Protein AF-A0A9E9LXV2-F1 (afdb_monomer_lite)

Foldseek 3Di:
DAEPVLLVVLVDDDPPQFFKWADDDQKIWTWGWDWDDDPPDIDTDTDIDIDGHDPSSQVSCVVVVNYHGPMDGYD

pLDDT: mean 87.26, std 4.57, range [75.5, 93.69]

Radius of gyration: 13.62 Å; chains: 1; bounding box: 29×21×42 Å

Structure (mmCIF, N/CA/C/O backbone):
data_AF-A0A9E9LXV2-F1
#
_entry.id   AF-A0A9E9LXV2-F1
#
loop_
_atom_site.group_PDB
_atom_site.id
_atom_site.type_symbol
_atom_site.label_atom_id
_atom_site.label_alt_id
_atom_site.label_comp_id
_atom_site.label_asym_id
_atom_site.label_entity_id
_atom_site.label_seq_id
_atom_site.pdbx_PDB_ins_code
_atom_site.Cartn_x
_atom_site.Cartn_y
_atom_site.Cartn_z
_atom_site.occupancy
_atom_site.B_iso_or_equiv
_atom_site.auth_seq_id
_atom_site.auth_comp_id
_atom_site.auth_asym_id
_atom_site.auth_atom_id
_atom_site.pdbx_PDB_model_num
ATOM 1 N N . MET A 1 1 ? -9.348 -5.417 -4.131 1.00 77.12 1 MET A N 1
ATOM 2 C CA . MET A 1 1 ? -9.054 -4.185 -4.887 1.00 77.12 1 MET A CA 1
ATOM 3 C C . MET A 1 1 ? -9.489 -3.017 -4.030 1.00 77.12 1 MET A C 1
ATOM 5 O O . MET A 1 1 ? -10.602 -3.064 -3.519 1.00 77.12 1 MET A O 1
ATOM 9 N N . ILE A 1 2 ? -8.600 -2.055 -3.809 1.00 85.00 2 ILE A N 1
ATOM 10 C CA . ILE A 1 2 ? -8.815 -0.870 -2.975 1.00 85.00 2 ILE A CA 1
ATOM 11 C C . ILE A 1 2 ? -8.799 0.351 -3.900 1.00 85.00 2 ILE A C 1
ATOM 13 O O . ILE A 1 2 ? -7.820 0.517 -4.627 1.00 85.00 2 ILE A O 1
ATOM 17 N N . PRO A 1 3 ? -9.851 1.188 -3.915 1.00 87.19 3 PRO A N 1
ATOM 18 C CA . PRO A 1 3 ? -9.834 2.433 -4.672 1.00 87.19 3 PRO A CA 1
ATOM 19 C C . PRO A 1 3 ? -8.686 3.330 -4.217 1.00 87.19 3 PRO A C 1
ATOM 21 O O . PRO A 1 3 ? -8.550 3.577 -3.016 1.00 87.19 3 PRO A O 1
ATOM 24 N N . ARG A 1 4 ? -7.912 3.870 -5.165 1.00 88.12 4 ARG A N 1
ATOM 25 C CA . ARG A 1 4 ? -6.794 4.792 -4.885 1.00 88.12 4 ARG A CA 1
ATOM 26 C C . ARG A 1 4 ? -7.200 5.928 -3.945 1.00 88.12 4 ARG A C 1
ATOM 28 O O . ARG A 1 4 ? -6.490 6.232 -2.991 1.00 88.12 4 ARG A O 1
ATOM 35 N N . LYS A 1 5 ? -8.414 6.443 -4.140 1.00 87.19 5 LYS A N 1
ATOM 36 C CA . LYS A 1 5 ? -9.005 7.506 -3.330 1.00 87.19 5 LYS A CA 1
ATOM 37 C C . LYS A 1 5 ? -9.018 7.218 -1.823 1.00 87.19 5 LYS A C 1
ATOM 39 O O . LYS A 1 5 ? -8.831 8.138 -1.042 1.00 87.19 5 LYS A O 1
ATOM 44 N N . ILE A 1 6 ? -9.180 5.958 -1.404 1.00 86.56 6 ILE A N 1
ATOM 45 C CA . ILE A 1 6 ? -9.173 5.596 0.025 1.00 86.56 6 ILE A CA 1
ATOM 46 C C . ILE A 1 6 ? -7.834 5.956 0.672 1.00 86.56 6 ILE A C 1
ATOM 48 O O . ILE A 1 6 ? -7.817 6.479 1.780 1.00 86.56 6 ILE A O 1
ATOM 52 N N . LEU A 1 7 ? -6.724 5.693 -0.018 1.00 87.06 7 LEU A N 1
ATOM 53 C CA . LEU A 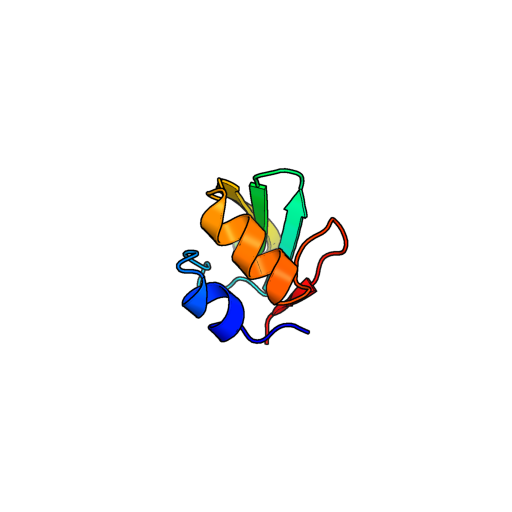1 7 ? -5.381 6.034 0.448 1.00 87.06 7 LEU A CA 1
ATOM 54 C C . LEU A 1 7 ? -5.138 7.548 0.383 1.00 87.06 7 LEU A C 1
ATOM 56 O O . LEU A 1 7 ? -4.571 8.109 1.318 1.00 87.06 7 LEU A O 1
ATOM 60 N N . GLU A 1 8 ? -5.625 8.227 -0.658 1.00 88.56 8 GLU A N 1
ATOM 61 C CA . GLU A 1 8 ? -5.516 9.689 -0.775 1.00 88.56 8 GLU A CA 1
ATOM 62 C C . GLU A 1 8 ? -6.253 10.402 0.370 1.00 88.56 8 GLU A C 1
ATOM 64 O O . GLU A 1 8 ? -5.723 11.345 0.956 1.00 88.56 8 GLU A O 1
ATOM 69 N N . ASP A 1 9 ? -7.431 9.904 0.762 1.00 89.56 9 ASP A N 1
ATOM 70 C CA . ASP A 1 9 ? -8.203 10.408 1.906 1.00 89.56 9 ASP A CA 1
ATOM 71 C C . ASP A 1 9 ? -7.455 10.231 3.247 1.00 89.56 9 ASP A C 1
ATOM 73 O O . ASP A 1 9 ? -7.685 10.991 4.191 1.00 89.56 9 ASP A O 1
ATOM 77 N N . THR A 1 10 ? -6.516 9.279 3.345 1.00 85.00 10 THR A N 1
ATOM 78 C CA . THR A 1 10 ? -5.632 9.152 4.523 1.00 85.00 10 THR A CA 1
ATOM 79 C C . THR A 1 10 ? -4.470 10.153 4.526 1.00 85.00 10 THR A C 1
ATOM 81 O O . THR A 1 10 ? -3.801 10.310 5.549 1.00 85.00 10 THR A O 1
ATOM 84 N N . GLY A 1 11 ? -4.235 10.847 3.407 1.00 85.81 11 GLY A N 1
ATOM 85 C CA . GLY A 1 11 ? -3.105 11.757 3.216 1.00 85.81 11 GLY A CA 1
ATOM 86 C C . GLY A 1 11 ? -1.785 11.045 2.917 1.00 85.81 11 GLY A C 1
ATOM 87 O O . GLY A 1 11 ? -0.728 11.589 3.222 1.00 85.81 11 GLY A O 1
ATOM 88 N N . ILE A 1 12 ? -1.829 9.816 2.396 1.00 87.50 12 ILE A N 1
ATOM 89 C CA . ILE A 1 12 ? -0.642 9.109 1.902 1.00 87.50 12 ILE A CA 1
ATOM 90 C C . ILE A 1 12 ? -0.385 9.551 0.461 1.00 87.50 12 ILE A C 1
ATOM 92 O O . ILE A 1 12 ? -1.299 9.549 -0.364 1.00 87.50 12 ILE A O 1
ATOM 96 N N . GLU A 1 13 ? 0.859 9.906 0.151 1.00 87.50 13 GLU A N 1
ATOM 97 C CA . GLU A 1 13 ? 1.280 10.159 -1.225 1.00 87.50 13 GLU A CA 1
ATOM 98 C C . GLU A 1 13 ? 1.446 8.825 -1.957 1.00 87.50 13 GLU A C 1
ATOM 100 O O . GLU A 1 13 ? 2.271 7.989 -1.590 1.00 87.50 13 GLU A O 1
ATOM 105 N N . ILE A 1 14 ? 0.622 8.607 -2.980 1.00 89.38 14 ILE A N 1
ATOM 106 C CA . ILE A 1 14 ? 0.612 7.370 -3.763 1.00 89.38 14 ILE A CA 1
ATOM 107 C C . ILE A 1 14 ? 1.348 7.645 -5.077 1.00 89.38 14 ILE A C 1
ATOM 109 O O . ILE A 1 14 ? 0.947 8.574 -5.784 1.00 89.38 14 ILE A O 1
ATOM 113 N N . PRO A 1 15 ? 2.352 6.838 -5.460 1.00 89.38 15 PRO A N 1
ATOM 114 C CA . PRO A 1 15 ? 2.998 6.956 -6.768 1.00 89.38 15 PRO A CA 1
ATOM 115 C C . PRO A 1 15 ? 1.982 6.805 -7.908 1.00 89.38 15 PRO A C 1
ATOM 117 O O . PRO A 1 15 ? 1.132 5.916 -7.849 1.00 89.38 15 PRO A O 1
ATOM 120 N N . ASP A 1 16 ? 2.014 7.663 -8.933 1.00 84.62 16 ASP A N 1
ATOM 121 C CA . ASP A 1 16 ? 1.060 7.649 -10.064 1.00 84.62 16 ASP A CA 1
ATOM 122 C C . ASP A 1 16 ? 0.876 6.251 -10.664 1.00 84.62 16 ASP A C 1
ATOM 124 O O . ASP A 1 16 ? -0.251 5.768 -10.772 1.00 84.62 16 ASP A O 1
ATOM 128 N N . ASP A 1 17 ? 1.978 5.548 -10.899 1.00 87.25 17 ASP A N 1
ATOM 129 C CA . ASP A 1 17 ? 1.987 4.221 -11.512 1.00 87.25 17 ASP A CA 1
ATOM 130 C C . ASP A 1 17 ? 1.822 3.057 -10.513 1.00 87.25 17 ASP A C 1
ATOM 132 O O . ASP A 1 17 ? 1.960 1.895 -10.885 1.00 87.25 17 ASP A O 1
ATOM 136 N N . ALA A 1 18 ? 1.522 3.310 -9.234 1.00 89.31 18 ALA A N 1
ATOM 137 C CA . ALA A 1 18 ? 1.340 2.234 -8.257 1.00 89.31 18 ALA A CA 1
ATOM 138 C C . ALA A 1 18 ? 0.172 1.311 -8.644 1.00 89.31 18 ALA A C 1
ATOM 140 O O . ALA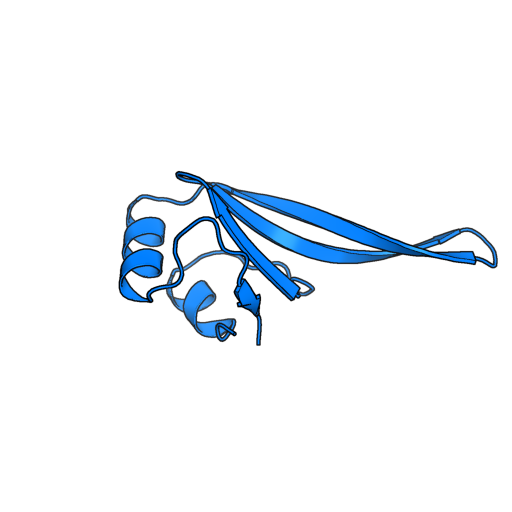 A 1 18 ? -0.992 1.714 -8.662 1.00 89.31 18 ALA A O 1
ATOM 141 N N . GLY A 1 19 ? 0.482 0.038 -8.904 1.00 87.69 19 GLY A N 1
ATOM 142 C CA . GLY A 1 19 ? -0.521 -0.983 -9.222 1.00 87.69 19 GLY A CA 1
ATOM 143 C C . GLY A 1 19 ? -0.978 -1.764 -7.992 1.00 87.69 19 GLY A C 1
ATOM 144 O O . GLY A 1 19 ? -2.109 -2.259 -7.928 1.00 87.69 19 GLY A O 1
ATOM 145 N N . ARG A 1 20 ? -0.100 -1.902 -6.995 1.00 91.25 20 ARG A N 1
ATOM 146 C CA . ARG A 1 20 ? -0.365 -2.650 -5.763 1.00 91.25 20 ARG A CA 1
ATOM 147 C C . ARG A 1 20 ? 0.318 -1.988 -4.578 1.00 91.25 20 ARG A C 1
ATOM 149 O O . ARG A 1 20 ? 1.277 -1.244 -4.751 1.00 91.25 20 ARG A O 1
ATOM 156 N N . PHE A 1 21 ? -0.154 -2.296 -3.380 1.00 92.75 21 PHE A N 1
ATOM 157 C CA . PHE A 1 21 ? 0.537 -1.935 -2.151 1.00 92.75 21 PHE A CA 1
ATOM 158 C C . PHE A 1 21 ? 0.316 -2.986 -1.068 1.00 92.75 21 PHE A C 1
ATOM 160 O O . PHE A 1 21 ? -0.660 -3.735 -1.105 1.00 92.75 21 PHE A O 1
ATOM 167 N N . PHE A 1 22 ? 1.203 -3.026 -0.088 1.00 92.31 22 PHE A N 1
ATOM 168 C CA . PHE A 1 22 ? 1.013 -3.741 1.170 1.00 92.31 22 PHE A CA 1
ATOM 169 C C . PHE A 1 22 ? 1.544 -2.889 2.313 1.00 92.31 22 PHE A C 1
ATOM 171 O O . PHE A 1 22 ? 2.223 -1.888 2.094 1.00 92.31 22 PHE A O 1
ATOM 178 N N . THR A 1 23 ? 1.218 -3.271 3.540 1.00 91.31 23 THR A N 1
ATOM 179 C CA . THR A 1 23 ? 1.744 -2.599 4.727 1.00 91.31 23 THR A CA 1
ATOM 180 C C . THR A 1 23 ? 2.501 -3.599 5.580 1.00 91.31 23 THR A C 1
ATOM 182 O O . THR A 1 23 ? 2.063 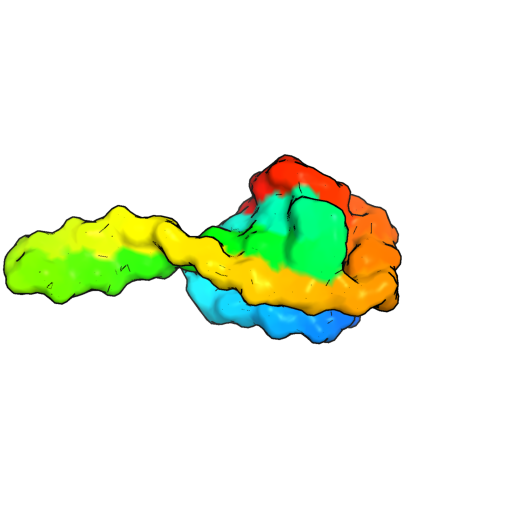-4.733 5.759 1.00 91.31 23 THR A O 1
ATOM 185 N N . GLN A 1 24 ? 3.636 -3.184 6.115 1.00 88.25 24 GLN A N 1
ATOM 186 C CA . GLN A 1 24 ? 4.431 -3.971 7.039 1.00 88.25 24 GLN A CA 1
ATOM 187 C C . GLN A 1 24 ? 4.815 -3.063 8.198 1.00 88.25 24 GLN A C 1
ATOM 189 O O . GLN A 1 24 ? 5.470 -2.044 7.999 1.00 88.25 24 GLN A O 1
ATOM 194 N N . ASP A 1 25 ? 4.350 -3.403 9.400 1.00 87.62 25 ASP A N 1
ATOM 195 C CA . ASP A 1 25 ? 4.517 -2.563 10.586 1.00 87.62 25 ASP A CA 1
ATOM 196 C C . ASP A 1 25 ? 4.031 -1.120 10.334 1.00 87.62 25 ASP A C 1
ATOM 198 O O . ASP A 1 25 ? 2.858 -0.902 10.027 1.00 87.62 25 ASP A O 1
ATOM 202 N N . SER A 1 26 ? 4.922 -0.135 10.435 1.00 90.50 26 SER A N 1
ATOM 203 C CA . SER A 1 26 ? 4.629 1.278 10.173 1.00 90.50 26 SER A CA 1
ATOM 204 C C . SER A 1 26 ? 5.073 1.727 8.780 1.00 90.50 26 SER A C 1
ATOM 206 O O . SER A 1 26 ? 5.319 2.909 8.570 1.00 90.50 26 SER A O 1
ATOM 208 N N . ILE A 1 27 ? 5.206 0.803 7.830 1.00 92.56 27 ILE A N 1
ATOM 209 C CA . ILE A 1 27 ? 5.645 1.084 6.461 1.00 92.56 27 ILE A CA 1
ATOM 210 C C . ILE A 1 27 ? 4.545 0.666 5.492 1.00 92.56 27 ILE A C 1
ATOM 212 O O . ILE A 1 27 ? 3.953 -0.408 5.614 1.00 92.56 27 ILE A O 1
ATOM 216 N N . ILE A 1 28 ? 4.275 1.517 4.509 1.00 92.31 28 ILE A N 1
ATOM 217 C CA . ILE A 1 28 ? 3.532 1.150 3.307 1.00 92.31 28 ILE A CA 1
ATOM 218 C C . ILE A 1 28 ? 4.518 0.946 2.164 1.00 92.31 28 ILE A C 1
ATOM 220 O O . ILE A 1 28 ? 5.407 1.766 1.951 1.00 92.31 28 ILE A O 1
ATOM 224 N N . VAL A 1 29 ? 4.353 -0.146 1.430 1.00 93.56 29 VAL A N 1
ATOM 225 C CA . VAL A 1 29 ? 5.171 -0.483 0.267 1.00 93.56 29 VAL A CA 1
ATOM 226 C C . VAL A 1 29 ? 4.277 -0.470 -0.958 1.00 93.56 29 VAL A C 1
ATOM 228 O O . VAL A 1 29 ? 3.316 -1.236 -1.036 1.00 93.56 29 VAL A O 1
ATOM 231 N N . PHE A 1 30 ? 4.586 0.398 -1.914 1.00 93.69 30 PHE A N 1
ATOM 232 C CA . PHE A 1 30 ? 3.926 0.466 -3.210 1.00 93.69 30 PHE A CA 1
ATOM 233 C C . PHE A 1 30 ? 4.739 -0.288 -4.251 1.00 93.69 30 PHE A C 1
ATOM 235 O O . PHE A 1 30 ? 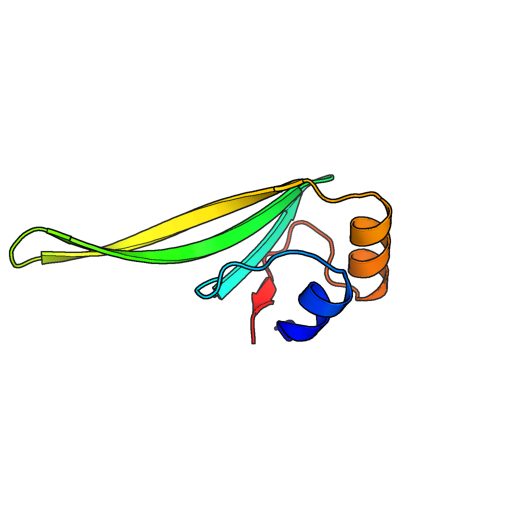5.931 -0.047 -4.407 1.00 93.69 30 PHE A O 1
ATOM 242 N N . VAL A 1 31 ? 4.076 -1.157 -5.005 1.00 92.19 31 VAL A N 1
ATOM 243 C CA . VAL A 1 31 ? 4.671 -1.861 -6.139 1.00 92.19 31 VAL A CA 1
ATOM 244 C C . VAL A 1 31 ? 4.282 -1.119 -7.410 1.00 92.19 31 VAL A C 1
ATOM 246 O O . VAL A 1 31 ? 3.100 -1.053 -7.778 1.00 92.19 31 VAL A O 1
ATOM 249 N N . VAL A 1 32 ? 5.288 -0.549 -8.063 1.00 91.62 32 VAL A N 1
ATOM 250 C CA . VAL A 1 32 ? 5.153 0.218 -9.299 1.00 91.62 32 VAL A CA 1
ATOM 251 C C . VAL A 1 32 ? 5.786 -0.582 -10.443 1.00 91.62 32 VAL A C 1
ATOM 253 O O . VAL A 1 32 ? 6.962 -0.945 -10.352 1.00 91.62 32 VAL A O 1
ATOM 256 N N . PRO A 1 33 ? 5.051 -0.877 -11.528 1.00 86.75 33 PRO A N 1
ATOM 257 C CA . PRO A 1 33 ? 5.640 -1.441 -12.725 1.00 86.75 33 PRO A CA 1
ATOM 258 C C . PRO A 1 33 ? 6.487 -0.366 -13.410 1.00 86.75 33 PRO A C 1
ATOM 260 O O . PRO A 1 33 ? 5.997 0.687 -13.807 1.00 86.75 33 PRO A O 1
ATOM 263 N N . PHE A 1 34 ? 7.772 -0.646 -13.557 1.00 84.19 34 PHE A N 1
ATOM 264 C CA . PHE A 1 34 ? 8.725 0.189 -14.261 1.00 84.19 34 PHE A CA 1
ATOM 265 C C . PHE A 1 34 ? 9.135 -0.495 -15.563 1.00 84.19 34 PHE A C 1
ATOM 267 O O . PHE A 1 34 ? 9.536 -1.664 -15.575 1.00 84.19 34 PHE A O 1
ATOM 274 N N . VAL A 1 35 ? 9.031 0.237 -16.667 1.00 82.31 35 VAL A N 1
ATOM 275 C CA . VAL A 1 35 ? 9.464 -0.230 -17.984 1.00 82.31 35 VAL A CA 1
ATOM 276 C C . VAL A 1 35 ? 10.775 0.463 -18.315 1.00 82.31 35 VAL A C 1
ATOM 278 O O . VAL A 1 35 ? 10.815 1.684 -18.437 1.00 82.31 35 VAL A O 1
ATOM 281 N N . ASP A 1 36 ? 11.839 -0.322 -18.448 1.00 78.69 36 ASP A N 1
ATOM 282 C CA . ASP A 1 36 ? 13.156 0.163 -18.851 1.00 78.69 36 ASP A CA 1
ATOM 283 C C . ASP A 1 36 ? 13.420 -0.277 -20.296 1.00 78.69 36 ASP A C 1
ATOM 285 O O . ASP A 1 36 ? 13.348 -1.469 -20.619 1.00 78.69 36 ASP A O 1
ATOM 289 N N . GLU A 1 37 ? 13.693 0.683 -21.176 1.00 78.50 37 GLU A N 1
ATOM 290 C CA . GLU A 1 37 ? 14.075 0.412 -22.561 1.00 78.50 37 GLU A CA 1
ATOM 291 C C . GLU A 1 37 ? 15.601 0.373 -22.668 1.00 78.50 37 GLU A C 1
ATOM 293 O O . GLU A 1 37 ? 16.288 1.381 -22.489 1.00 78.50 37 GLU A O 1
ATOM 298 N N . TYR A 1 38 ? 16.142 -0.806 -22.981 1.00 75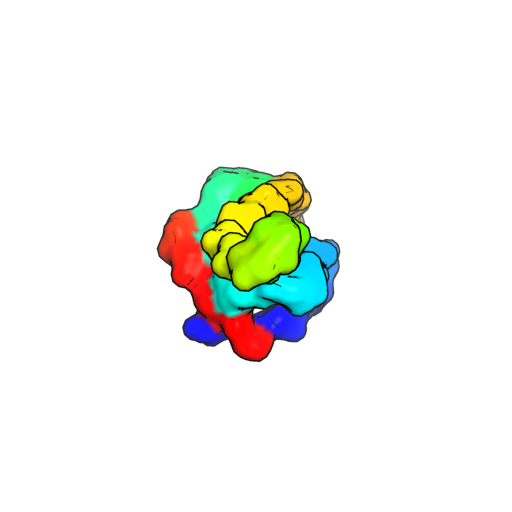.50 38 TYR A N 1
ATOM 299 C CA . TYR A 1 38 ? 17.577 -1.022 -23.143 1.00 75.50 38 TYR A CA 1
ATOM 300 C C . TYR A 1 38 ? 17.869 -1.462 -24.583 1.00 75.50 38 TYR A C 1
ATOM 302 O O . TYR A 1 38 ? 17.824 -2.647 -24.923 1.00 75.50 38 TYR A O 1
ATOM 310 N N . GLY A 1 39 ? 18.155 -0.492 -25.456 1.00 80.06 39 GLY A N 1
ATOM 311 C CA . GLY A 1 39 ? 18.329 -0.739 -26.893 1.00 80.06 39 GLY A CA 1
ATOM 312 C C . GLY A 1 39 ? 17.017 -1.178 -27.556 1.00 80.06 39 GLY A C 1
ATOM 313 O O . GLY A 1 39 ? 16.015 -0.491 -27.422 1.00 80.06 39 GLY A O 1
ATOM 314 N N . ASP A 1 40 ? 17.017 -2.326 -28.243 1.00 80.25 40 ASP A N 1
ATOM 315 C CA . ASP A 1 40 ? 15.821 -2.945 -28.857 1.00 80.25 40 ASP A CA 1
ATOM 316 C C . ASP A 1 40 ? 15.018 -3.843 -27.885 1.00 80.25 40 ASP A C 1
ATOM 318 O O . ASP A 1 40 ? 14.095 -4.549 -28.293 1.00 80.25 40 ASP A O 1
ATOM 322 N N . SER A 1 41 ? 15.385 -3.891 -26.599 1.00 76.31 41 SER A N 1
ATOM 323 C CA . SER A 1 41 ? 14.731 -4.746 -25.600 1.00 76.31 41 SER A CA 1
ATOM 324 C C . SER A 1 41 ? 13.937 -3.933 -24.581 1.00 76.31 41 SER A C 1
ATOM 326 O O . SER A 1 41 ? 14.459 -3.000 -23.976 1.00 76.31 41 SER A O 1
ATOM 328 N N . ILE A 1 42 ? 12.692 -4.353 -24.348 1.00 81.12 42 ILE A N 1
ATOM 329 C CA . ILE A 1 42 ? 11.820 -3.825 -23.294 1.00 81.12 42 ILE A CA 1
ATOM 330 C C . ILE A 1 42 ? 11.952 -4.732 -22.071 1.00 81.12 42 ILE A C 1
ATOM 332 O O . ILE A 1 42 ? 11.686 -5.935 -22.158 1.00 81.12 42 ILE A O 1
ATOM 336 N N . VAL A 1 43 ? 12.348 -4.172 -20.929 1.00 80.81 43 VAL A N 1
ATOM 337 C CA . VAL A 1 43 ? 12.437 -4.899 -19.660 1.00 80.81 43 VAL A CA 1
ATOM 338 C C . VAL A 1 43 ? 11.364 -4.386 -18.710 1.00 80.81 43 VAL A C 1
ATOM 340 O O . VAL A 1 43 ? 11.364 -3.220 -18.327 1.00 80.81 43 VAL A O 1
ATOM 343 N N . PHE A 1 44 ? 10.473 -5.281 -18.290 1.00 82.62 44 PHE A N 1
ATOM 344 C CA . PHE A 1 44 ? 9.492 -5.004 -17.245 1.00 82.62 44 PHE A CA 1
ATOM 345 C C . PHE A 1 44 ? 10.096 -5.359 -15.891 1.00 82.62 44 PHE A C 1
ATOM 347 O O . PHE A 1 44 ? 10.559 -6.485 -15.687 1.00 82.62 44 PHE A O 1
ATOM 354 N N . ARG A 1 45 ? 10.108 -4.400 -14.971 1.00 85.25 45 ARG A N 1
ATOM 355 C CA . ARG A 1 45 ? 10.536 -4.590 -13.585 1.00 85.25 45 ARG A CA 1
ATOM 356 C C . ARG A 1 45 ? 9.464 -4.049 -12.661 1.00 85.25 45 ARG A C 1
ATOM 358 O O . ARG A 1 45 ? 8.680 -3.192 -13.044 1.00 85.25 45 ARG A O 1
ATOM 365 N N . GLU A 1 46 ? 9.447 -4.544 -11.440 1.00 88.56 46 GLU A N 1
ATOM 366 C CA . GLU A 1 46 ? 8.656 -3.959 -10.368 1.00 88.56 46 GLU A CA 1
ATOM 367 C C . GLU A 1 46 ? 9.630 -3.248 -9.432 1.00 88.56 46 GLU A C 1
ATOM 369 O O . GLU A 1 46 ? 10.662 -3.814 -9.062 1.00 88.56 46 GLU A O 1
ATOM 374 N N . ILE A 1 47 ? 9.339 -1.991 -9.115 1.00 90.56 47 ILE A N 1
ATOM 375 C CA . ILE A 1 47 ? 10.058 -1.233 -8.096 1.00 90.56 47 ILE A CA 1
ATOM 376 C C . ILE A 1 47 ? 9.165 -1.099 -6.870 1.00 90.56 47 ILE A C 1
ATOM 378 O O . ILE A 1 47 ? 7.955 -0.890 -6.982 1.00 90.56 47 ILE A O 1
ATOM 382 N N . GLU A 1 48 ? 9.782 -1.226 -5.705 1.00 92.25 48 GLU A N 1
ATOM 383 C CA . GLU A 1 48 ? 9.128 -1.038 -4.420 1.00 92.25 48 GL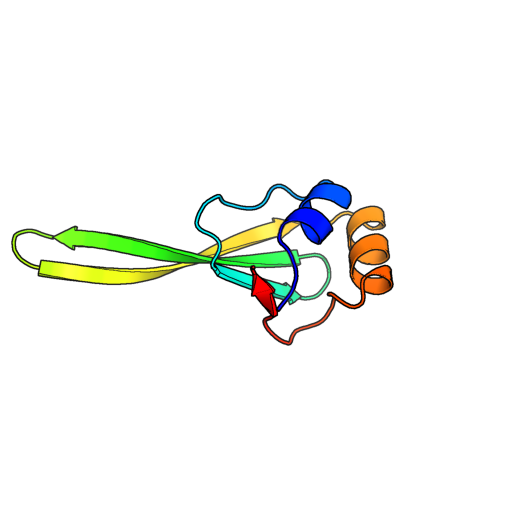U A CA 1
ATOM 384 C C . GLU A 1 48 ? 9.443 0.371 -3.922 1.00 92.25 48 GLU A C 1
ATOM 386 O O . GLU A 1 48 ? 10.606 0.771 -3.831 1.00 92.25 48 GLU A O 1
ATOM 391 N N . ILE A 1 49 ? 8.396 1.145 -3.655 1.00 91.38 49 ILE A N 1
ATOM 392 C CA . ILE A 1 49 ? 8.492 2.480 -3.071 1.00 91.38 49 ILE A CA 1
ATOM 393 C C . ILE A 1 49 ? 7.921 2.395 -1.666 1.00 91.38 49 ILE A C 1
ATOM 395 O O . ILE A 1 49 ? 6.719 2.201 -1.481 1.00 91.38 49 ILE A O 1
ATOM 399 N N . GLU A 1 50 ? 8.799 2.529 -0.684 1.00 92.81 50 GLU A N 1
ATOM 400 C CA . GLU A 1 50 ? 8.451 2.471 0.728 1.00 92.81 50 GLU A CA 1
ATOM 401 C C . GLU A 1 50 ? 8.200 3.879 1.271 1.00 92.81 50 GLU A C 1
ATOM 403 O O . GLU A 1 50 ? 8.927 4.823 0.952 1.00 92.81 50 GLU A O 1
ATOM 408 N N . ALA A 1 51 ? 7.183 4.019 2.114 1.00 91.38 51 ALA A N 1
ATOM 409 C CA . ALA A 1 51 ? 6.921 5.241 2.857 1.00 91.38 51 ALA A CA 1
ATOM 410 C C . ALA A 1 51 ? 6.567 4.916 4.309 1.00 91.38 51 ALA A C 1
ATOM 412 O O . ALA A 1 51 ? 5.834 3.966 4.594 1.00 91.38 51 ALA A O 1
ATOM 413 N N . GLU A 1 52 ? 7.078 5.725 5.235 1.00 92.81 52 GLU A N 1
ATOM 414 C CA . GLU A 1 52 ? 6.702 5.626 6.642 1.00 92.81 52 GLU A CA 1
ATOM 415 C C . GLU A 1 52 ? 5.277 6.146 6.845 1.00 92.81 52 GLU A C 1
ATOM 417 O O . GLU A 1 52 ? 4.894 7.219 6.372 1.00 92.81 52 GLU A O 1
ATOM 422 N N . LEU A 1 53 ? 4.488 5.370 7.578 1.00 91.25 53 LEU A N 1
ATOM 423 C CA . LEU A 1 53 ? 3.141 5.714 7.985 1.00 91.25 53 LEU A CA 1
ATOM 424 C C . LEU A 1 53 ? 3.167 6.340 9.376 1.00 91.25 53 LEU A C 1
ATOM 426 O O . LEU A 1 53 ? 3.741 5.809 10.324 1.00 91.25 53 LEU A O 1
ATOM 430 N N . THR A 1 54 ? 2.448 7.444 9.519 1.00 92.62 54 THR A N 1
ATOM 431 C CA . THR A 1 54 ? 2.111 8.004 10.830 1.00 92.62 54 THR A CA 1
ATOM 432 C C . THR A 1 54 ? 1.039 7.162 11.521 1.00 92.62 54 THR A C 1
ATOM 434 O O . THR A 1 54 ? 0.213 6.533 10.855 1.00 92.62 54 THR A O 1
ATOM 437 N N . ASP A 1 55 ? 0.959 7.219 12.855 1.00 91.62 55 ASP A N 1
ATOM 438 C CA . ASP A 1 55 ? -0.078 6.508 13.624 1.00 91.62 55 ASP A CA 1
ATOM 439 C C . ASP A 1 55 ? -1.495 6.791 13.100 1.00 91.62 55 ASP A C 1
ATOM 441 O O . ASP A 1 55 ? -2.312 5.884 12.950 1.00 91.62 55 ASP A O 1
ATOM 445 N N . LYS A 1 56 ? -1.762 8.045 12.711 1.00 91.12 56 LYS A N 1
ATOM 446 C CA . LYS A 1 56 ? -3.050 8.459 12.141 1.00 91.12 56 LYS A CA 1
ATOM 447 C C . LYS A 1 56 ? -3.348 7.777 10.799 1.00 91.12 56 LYS A C 1
ATOM 449 O O . LYS A 1 56 ? -4.497 7.412 10.538 1.00 91.12 56 LYS A O 1
ATOM 454 N N . GLN A 1 57 ? -2.344 7.611 9.938 1.00 90.81 57 GLN A N 1
ATOM 455 C CA . GLN A 1 57 ? -2.498 6.910 8.659 1.00 90.81 57 GLN A CA 1
ATOM 456 C C . GLN A 1 57 ? -2.709 5.412 8.889 1.00 90.81 57 GLN A C 1
ATOM 458 O O . GLN A 1 57 ? -3.611 4.830 8.292 1.00 90.81 57 GLN A O 1
ATOM 463 N N . ILE A 1 58 ? -1.965 4.809 9.822 1.00 90.88 58 ILE A N 1
ATOM 464 C CA . ILE A 1 58 ? -2.137 3.408 10.236 1.00 90.88 58 ILE A CA 1
ATOM 465 C C . ILE A 1 58 ? -3.568 3.164 10.733 1.00 90.88 58 ILE A C 1
ATOM 467 O O . ILE A 1 58 ? -4.224 2.217 10.297 1.00 90.88 58 ILE A O 1
ATOM 471 N N . GLU A 1 59 ? -4.086 4.016 11.619 1.00 91.00 59 GLU A N 1
ATOM 472 C CA . GLU A 1 59 ? -5.465 3.914 12.114 1.00 91.00 59 GLU A CA 1
ATOM 473 C C . GLU A 1 59 ? -6.500 4.080 10.997 1.00 91.00 59 GLU A C 1
ATOM 475 O O . GLU A 1 59 ? -7.489 3.342 10.950 1.00 91.00 59 GLU A O 1
ATOM 480 N N . SER A 1 60 ? -6.259 5.001 10.061 1.00 90.06 60 SER A N 1
ATOM 481 C CA . SER A 1 60 ? -7.142 5.219 8.910 1.00 90.06 60 SER A CA 1
ATOM 482 C C . SER A 1 60 ? -7.175 3.998 7.984 1.00 90.06 60 SER A C 1
ATOM 484 O O . SER A 1 60 ? -8.254 3.550 7.596 1.00 90.06 60 SER A O 1
ATOM 486 N N . LEU A 1 61 ? -6.018 3.389 7.703 1.00 88.56 61 LEU A N 1
ATOM 487 C CA . LEU A 1 61 ? -5.908 2.165 6.904 1.00 88.56 61 LEU A CA 1
ATOM 488 C C . LEU A 1 61 ? -6.565 0.964 7.590 1.00 88.56 61 LEU A C 1
ATOM 490 O O . LEU A 1 61 ? -7.284 0.205 6.940 1.00 88.56 61 LEU A O 1
ATOM 494 N N . LYS A 1 62 ? -6.380 0.809 8.907 1.00 89.50 62 LYS A N 1
ATOM 495 C CA . LYS A 1 62 ? -7.062 -0.223 9.707 1.00 89.50 62 LYS A CA 1
ATOM 496 C C . LYS A 1 62 ? -8.578 -0.046 9.672 1.00 89.50 62 LYS A C 1
ATOM 498 O O . LYS A 1 62 ? -9.297 -1.018 9.465 1.00 89.50 62 LYS A O 1
ATOM 503 N N . THR A 1 63 ? -9.059 1.190 9.803 1.00 90.38 63 THR A N 1
ATOM 504 C CA . THR A 1 63 ? -10.492 1.524 9.717 1.00 90.38 63 THR A CA 1
ATOM 505 C C . THR A 1 63 ? -11.060 1.222 8.331 1.00 90.38 63 THR A C 1
ATOM 507 O O . THR A 1 63 ? -12.168 0.703 8.216 1.00 90.38 63 THR A O 1
ATOM 510 N N . ALA A 1 64 ? -10.285 1.482 7.276 1.00 85.88 64 ALA A N 1
ATOM 511 C CA . ALA A 1 64 ? -10.636 1.145 5.900 1.00 85.88 64 ALA A CA 1
ATOM 512 C C . ALA A 1 64 ? -10.455 -0.349 5.562 1.00 85.88 64 ALA A C 1
ATOM 514 O O . ALA A 1 64 ? -10.727 -0.753 4.433 1.00 85.88 64 ALA A O 1
ATOM 515 N N . ASN A 1 65 ? -10.002 -1.177 6.511 1.00 85.94 65 ASN A N 1
ATOM 516 C CA . ASN A 1 65 ? -9.669 -2.591 6.313 1.00 85.94 65 ASN A CA 1
ATOM 517 C C . ASN A 1 65 ? -8.641 -2.828 5.180 1.00 85.94 65 ASN A C 1
ATOM 519 O O . ASN A 1 65 ? -8.723 -3.799 4.427 1.00 85.94 65 ASN A O 1
ATOM 523 N N . CYS A 1 66 ? -7.689 -1.901 5.054 1.00 84.88 66 CYS A N 1
ATOM 524 C CA . CYS A 1 66 ? -6.627 -1.843 4.042 1.00 84.88 66 CYS A CA 1
ATOM 525 C C . CYS A 1 66 ? -5.230 -1.912 4.691 1.00 84.88 66 CYS A C 1
ATOM 527 O O . CYS A 1 66 ? -4.294 -1.275 4.216 1.00 84.88 66 CYS A O 1
ATOM 529 N N . TYR A 1 67 ? -5.118 -2.610 5.825 1.00 86.19 67 TYR A N 1
ATOM 530 C CA . TYR A 1 67 ? -3.896 -2.729 6.621 1.00 86.19 67 TYR A CA 1
ATOM 531 C C . TYR A 1 67 ? -3.579 -4.200 6.919 1.00 86.19 67 TYR A C 1
ATOM 533 O O . TYR A 1 67 ? -4.480 -4.980 7.231 1.00 86.19 67 TYR A O 1
ATOM 541 N N . GLY A 1 68 ? -2.298 -4.563 6.851 1.00 84.62 68 GLY A N 1
ATOM 542 C CA . GLY A 1 68 ? -1.770 -5.936 6.872 1.00 84.62 68 GLY A CA 1
ATOM 543 C C . GLY A 1 68 ? -0.772 -6.251 5.736 1.00 84.62 68 GLY A C 1
ATOM 544 O O . GLY A 1 68 ? -0.484 -5.425 4.870 1.00 84.62 68 GLY A O 1
ATOM 545 N N . ASP A 1 69 ? -0.261 -7.475 5.733 1.00 82.06 69 ASP A N 1
ATOM 546 C CA . ASP A 1 69 ? 0.788 -7.953 4.818 1.00 82.06 69 ASP A CA 1
ATOM 547 C C . ASP A 1 69 ? 0.265 -8.468 3.462 1.00 82.06 69 ASP A C 1
ATOM 549 O O . ASP A 1 69 ? 1.022 -8.635 2.505 1.00 82.06 69 ASP A O 1
ATOM 553 N N . THR A 1 70 ? -1.043 -8.693 3.336 1.00 76.00 70 THR A N 1
ATOM 554 C CA . THR A 1 70 ? -1.662 -9.161 2.090 1.00 76.00 70 THR A CA 1
ATOM 555 C C . THR A 1 70 ? -1.718 -8.057 1.036 1.00 76.00 70 THR A C 1
ATOM 557 O O . THR A 1 70 ? -2.618 -7.227 1.063 1.00 76.00 70 THR A O 1
ATOM 560 N N . GLY A 1 71 ? -0.803 -8.078 0.062 1.00 81.25 71 GLY A N 1
ATOM 561 C CA . GLY A 1 71 ? -0.737 -7.076 -1.008 1.00 81.25 71 GLY A CA 1
ATOM 562 C C . GLY A 1 71 ? -2.045 -6.842 -1.765 1.00 81.25 71 GLY A C 1
ATOM 563 O O . GLY A 1 71 ? -2.493 -7.686 -2.549 1.00 81.25 71 GLY A O 1
ATOM 564 N N . TRP A 1 72 ? -2.611 -5.650 -1.575 1.00 88.38 72 TRP A N 1
ATOM 565 C CA . TRP A 1 72 ? -3.813 -5.148 -2.226 1.00 88.38 72 TRP A CA 1
ATOM 566 C C . TRP A 1 72 ? -3.510 -4.582 -3.606 1.00 88.38 72 TRP A C 1
ATOM 568 O O . TRP A 1 72 ? -2.504 -3.921 -3.834 1.00 88.38 72 TRP A O 1
ATOM 578 N N . THR A 1 73 ? -4.435 -4.799 -4.533 1.00 89.12 73 THR A N 1
ATOM 579 C CA . THR A 1 73 ? -4.425 -4.156 -5.850 1.00 89.12 73 THR A CA 1
ATOM 580 C C . THR A 1 73 ? -5.159 -2.823 -5.788 1.00 89.12 73 THR A C 1
ATOM 582 O O . THR A 1 73 ? -6.264 -2.771 -5.233 1.00 89.12 73 THR A O 1
ATOM 585 N N . LEU A 1 74 ? -4.569 -1.786 -6.377 1.00 86.31 74 LEU A N 1
ATOM 586 C CA . LEU A 1 74 ? -5.177 -0.467 -6.524 1.00 86.31 74 LEU A CA 1
ATOM 587 C C . LEU A 1 74 ? -6.113 -0.438 -7.735 1.00 86.31 74 LEU A C 1
ATOM 589 O O . LEU A 1 74 ? -5.849 -1.098 -8.740 1.00 86.31 74 LEU A O 1
ATOM 593 N N . THR A 1 75 ? -7.223 0.290 -7.612 1.00 83.88 75 THR A N 1
ATOM 594 C CA . THR A 1 75 ? -8.181 0.542 -8.700 1.00 83.88 75 THR A CA 1
ATOM 595 C C . THR A 1 75 ? -8.591 2.001 -8.771 1.00 83.88 75 THR A C 1
ATOM 597 O O . THR A 1 75 ? -8.440 2.719 -7.752 1.00 83.88 75 THR A O 1
#

Secondary structure (DSSP, 8-state):
-B-HHHHHHTT----TT--EEEEETTEEEEEEEEEEEETTEEEEEEEEEEEEPPHHHHHHHHHTT--SSS-EEB-

Sequence (75 aa):
MIPRKILEDTGIEIPDDAGRFFTQDSIIVFVVPFVDEYGDSIVFREIEIEAELTDKQIESLKTANCYGDTGWTLT

Organism: NCBI:txid933080